Protein AF-A0A3M7MGB9-F1 (afdb_monomer_lite)

InterPro domains:
  IPR001179 FKBP-type peptidyl-prolyl cis-trans isomerase domain [PF00254] (29-87)
  IPR001179 FKBP-type peptidyl-prolyl cis-trans isomerase domain [PS50059] (9-88)
  IPR046357 Peptidyl-prolyl cis-trans isomerase domain superfamily [G3DSA:3.10.50.40] (2-88)

pLDDT: mean 74.21, std 14.49, range [35.06, 92.94]

Organism: NCBI:txid1302712

Sequence (88 aa):
MGRVLSSYYDQYLIVHSGWLFDEDAEDNKGVQFDTSVGRGDKIITIGRGLVLKGWDEGIVACSTDFSPMKLGEKATMILTPDLAYGSR

Foldseek 3Di:
DDDPQDDLWDKDFDWDWDADAQPPDVVSGHHTDDTCVPVDTDTDTANPPPAQQCCNCAQNVVDPVHDHDDVPDDDDDDDDQNSGVHPD

Radius of gyration: 13.87 Å; chains: 1; bounding box: 30×30×39 Å

Secondary structure (DSSP, 8-state):
-------TT-EEEE--EEEEE-TTSGGGEEEEEEE-TTT--EEEE-SSSSS-HHHHHHHTT-STTSPPPPTT--------GGGTT---

Structure (mmCIF, N/CA/C/O backbone):
data_AF-A0A3M7MGB9-F1
#
_entry.id   AF-A0A3M7MGB9-F1
#
loop_
_atom_site.group_PDB
_atom_site.id
_atom_site.type_symbol
_atom_site.label_atom_id
_atom_site.label_alt_id
_atom_site.label_comp_id
_atom_site.label_asym_id
_atom_site.label_entity_id
_atom_site.label_seq_id
_atom_site.pdbx_PDB_ins_code
_atom_site.Cartn_x
_atom_site.Cartn_y
_atom_site.Cartn_z
_atom_site.occupancy
_atom_site.B_iso_or_equiv
_atom_site.auth_seq_id
_atom_site.auth_comp_id
_atom_site.auth_asym_id
_atom_site.auth_atom_id
_atom_site.pdbx_PDB_model_num
ATOM 1 N N . MET A 1 1 ? 0.257 13.741 27.765 1.00 35.06 1 MET A N 1
ATOM 2 C CA . MET A 1 1 ? 0.423 13.459 26.323 1.00 35.06 1 MET A CA 1
ATOM 3 C C . MET A 1 1 ? -0.460 12.264 25.979 1.00 35.06 1 MET A C 1
ATOM 5 O O . MET A 1 1 ? -0.110 11.148 26.339 1.00 35.06 1 MET A O 1
ATOM 9 N N . GLY A 1 2 ? -1.655 12.490 25.426 1.00 39.16 2 GLY A N 1
ATOM 10 C CA . GLY A 1 2 ? -2.596 11.410 25.106 1.00 39.16 2 GLY A CA 1
ATOM 11 C C . GLY A 1 2 ? -2.103 10.612 23.903 1.00 39.16 2 GLY A C 1
ATOM 12 O O . GLY A 1 2 ? -1.844 11.189 22.851 1.00 39.16 2 GLY A O 1
ATOM 13 N N . ARG A 1 3 ? -1.924 9.300 24.065 1.00 43.25 3 ARG A N 1
ATOM 14 C CA . ARG A 1 3 ? -1.628 8.387 22.959 1.00 43.25 3 ARG A CA 1
ATOM 15 C C . ARG A 1 3 ? -2.890 8.320 22.094 1.00 43.25 3 ARG A C 1
ATOM 17 O O . ARG A 1 3 ? -3.905 7.812 22.558 1.00 43.25 3 ARG A O 1
ATOM 24 N N . VAL A 1 4 ? -2.843 8.874 20.883 1.00 46.22 4 VAL A N 1
ATOM 25 C CA . VAL A 1 4 ? -3.904 8.680 19.886 1.00 46.22 4 VAL A CA 1
ATOM 26 C C . VAL A 1 4 ? -3.850 7.209 19.493 1.00 46.22 4 VAL A C 1
ATOM 28 O O . VAL A 1 4 ? -2.937 6.781 18.790 1.00 46.22 4 VAL A O 1
ATOM 31 N N . LEU A 1 5 ? -4.754 6.414 20.057 1.00 51.66 5 LEU A N 1
ATOM 32 C CA . LEU A 1 5 ? -4.982 5.045 19.626 1.00 51.66 5 LEU A CA 1
ATOM 33 C C . LEU A 1 5 ? -5.921 5.140 18.425 1.00 51.66 5 LEU A C 1
ATOM 35 O O . LEU A 1 5 ? -7.080 5.505 18.592 1.00 51.66 5 LEU A O 1
ATOM 39 N N . SER A 1 6 ? -5.381 4.881 17.234 1.00 54.69 6 SER A N 1
ATOM 40 C CA . SER A 1 6 ? -6.155 4.674 16.006 1.00 54.69 6 SER A CA 1
ATOM 41 C C . SER A 1 6 ? -7.313 3.721 16.298 1.00 54.69 6 SER A C 1
ATOM 43 O O . SER A 1 6 ? -7.077 2.593 16.740 1.00 54.69 6 SER A O 1
ATOM 45 N N . SER A 1 7 ? -8.549 4.162 16.073 1.00 58.19 7 SER A N 1
ATOM 46 C CA . SER A 1 7 ? -9.725 3.312 16.219 1.00 58.19 7 SER A CA 1
ATOM 47 C C . SER A 1 7 ? -9.914 2.452 14.964 1.00 58.19 7 SER A C 1
ATOM 49 O O . SER A 1 7 ? -9.545 2.847 13.859 1.00 58.19 7 SER A O 1
ATOM 51 N N . TYR A 1 8 ? -10.512 1.268 15.126 1.00 56.00 8 TYR A N 1
ATOM 52 C CA . TYR A 1 8 ? -10.720 0.256 14.073 1.00 56.00 8 TYR A CA 1
ATOM 53 C C . TYR A 1 8 ? -11.616 0.719 12.899 1.00 56.00 8 TYR A C 1
ATOM 55 O O . TYR A 1 8 ? -11.898 -0.063 11.998 1.00 56.00 8 TYR A O 1
ATOM 63 N N . TYR A 1 9 ? -12.102 1.966 12.923 1.00 60.81 9 TYR A N 1
ATOM 64 C CA . TYR A 1 9 ? -13.013 2.541 11.929 1.00 60.81 9 TYR A CA 1
ATOM 65 C C . TYR A 1 9 ? -12.638 3.967 11.509 1.00 60.81 9 TYR A C 1
ATOM 67 O O . TYR A 1 9 ? -13.457 4.661 10.900 1.00 60.81 9 TYR A O 1
ATOM 75 N N . ASP A 1 10 ? -11.426 4.417 11.830 1.0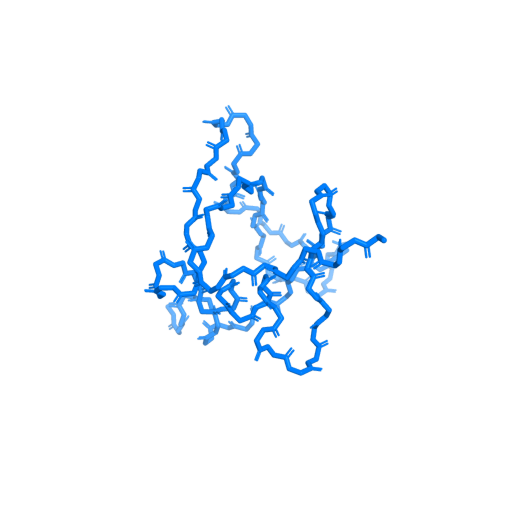0 67.06 10 ASP A N 1
ATOM 76 C CA . ASP A 1 10 ? -10.978 5.746 11.434 1.00 67.06 10 ASP A CA 1
ATOM 77 C C . ASP A 1 10 ? -10.804 5.832 9.907 1.00 67.06 10 ASP A C 1
ATOM 79 O O . ASP A 1 10 ? -10.440 4.873 9.215 1.00 67.06 10 ASP A O 1
ATOM 83 N N . GLN A 1 11 ? -11.110 7.012 9.369 1.00 71.06 11 GLN A N 1
ATOM 84 C CA . GLN A 1 11 ? -10.859 7.332 7.971 1.00 71.06 11 GLN A CA 1
ATOM 85 C C . GLN A 1 11 ? -9.442 7.873 7.835 1.00 71.06 11 GLN A C 1
ATOM 87 O O . GLN A 1 11 ? -9.080 8.864 8.470 1.00 71.06 11 GLN A O 1
ATOM 92 N N . TYR A 1 12 ? -8.661 7.238 6.971 1.00 74.25 12 TYR A N 1
ATOM 93 C CA . TYR A 1 12 ? -7.288 7.618 6.697 1.00 74.25 12 TYR A CA 1
ATOM 94 C C . TYR A 1 12 ? -7.172 8.211 5.308 1.00 74.25 12 TYR A C 1
ATOM 96 O O . TYR A 1 12 ? -7.720 7.699 4.332 1.00 74.25 12 TYR A O 1
ATOM 104 N N . LEU A 1 13 ? -6.414 9.293 5.231 1.00 78.25 13 LEU A N 1
ATOM 105 C CA . LEU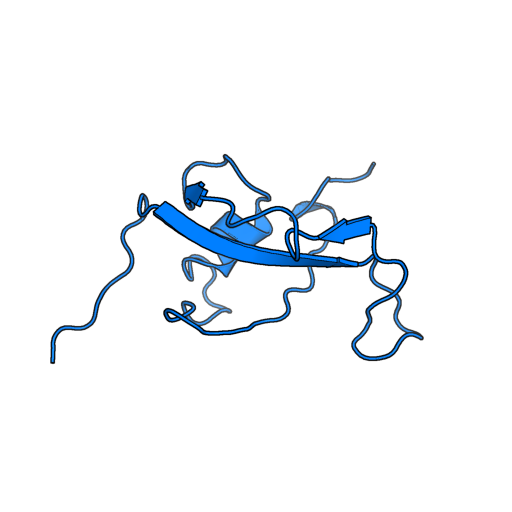 A 1 13 ? -5.979 9.875 3.981 1.00 78.25 13 LEU A CA 1
ATOM 106 C C . LEU A 1 13 ? -4.598 9.306 3.674 1.00 78.25 13 LEU A C 1
ATOM 108 O O . LEU A 1 13 ? -3.640 9.591 4.394 1.00 78.25 13 LEU A O 1
ATOM 112 N N . ILE A 1 14 ? -4.514 8.451 2.654 1.00 78.69 14 ILE A N 1
ATOM 113 C CA . ILE A 1 14 ? -3.273 7.750 2.315 1.00 78.69 14 ILE A CA 1
ATOM 114 C C . ILE A 1 14 ? -2.877 8.055 0.877 1.00 78.69 14 ILE A C 1
ATOM 116 O O . ILE A 1 14 ? -3.655 7.884 -0.064 1.00 78.69 14 ILE A O 1
ATOM 120 N N . VAL A 1 15 ? -1.620 8.466 0.724 1.00 84.00 15 VAL A N 1
ATOM 121 C CA . VAL A 1 15 ? -0.939 8.518 -0.567 1.00 84.00 15 VAL A CA 1
ATOM 122 C C . VAL A 1 15 ? -0.118 7.246 -0.715 1.00 84.00 15 VAL A C 1
ATOM 124 O O . VAL A 1 15 ? 0.640 6.884 0.183 1.00 84.00 15 VAL A O 1
ATOM 127 N N . HIS A 1 16 ? -0.257 6.564 -1.846 1.00 86.12 16 HIS A N 1
ATOM 128 C CA . HIS A 1 16 ? 0.374 5.277 -2.091 1.00 86.12 16 HIS A CA 1
ATOM 129 C C . HIS A 1 16 ? 0.847 5.145 -3.523 1.00 86.12 16 HIS A C 1
ATOM 131 O O . HIS A 1 16 ? 0.441 5.868 -4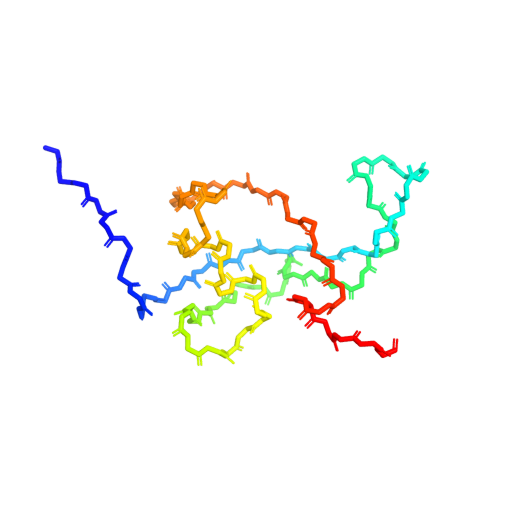.433 1.00 86.12 16 HIS A O 1
ATOM 137 N N . SER A 1 17 ? 1.741 4.191 -3.717 1.00 88.62 17 SER A N 1
ATOM 138 C CA . SER A 1 17 ? 2.180 3.717 -5.019 1.00 88.62 17 SER A CA 1
ATOM 139 C C . SER A 1 17 ? 2.428 2.218 -4.895 1.00 88.62 17 SER A C 1
ATOM 141 O O . SER A 1 17 ? 2.838 1.747 -3.835 1.00 88.62 17 SER A O 1
ATOM 143 N N . GLY A 1 18 ? 2.063 1.472 -5.931 1.00 89.19 18 GLY A N 1
ATOM 144 C CA . GLY A 1 18 ? 2.122 0.018 -5.978 1.00 89.19 18 GLY A CA 1
ATOM 145 C C . GLY A 1 18 ? 3.011 -0.440 -7.124 1.00 89.19 18 GLY A C 1
ATOM 146 O O . GLY A 1 18 ? 2.848 0.016 -8.259 1.00 89.19 18 GLY A O 1
ATOM 147 N N . TRP A 1 19 ? 3.924 -1.354 -6.811 1.00 91.25 19 TRP A N 1
ATOM 148 C CA . TRP A 1 19 ? 4.865 -1.963 -7.745 1.00 91.25 19 TRP A CA 1
ATOM 149 C C . TRP A 1 19 ? 4.760 -3.480 -7.667 1.00 91.25 19 TRP A C 1
ATOM 151 O O . TRP A 1 19 ? 4.470 -4.028 -6.602 1.00 91.25 19 TRP A O 1
ATOM 161 N N . LEU A 1 20 ? 4.975 -4.151 -8.795 1.00 90.44 20 LEU A N 1
ATOM 162 C CA . LEU A 1 20 ? 5.210 -5.588 -8.801 1.00 90.44 20 LEU A CA 1
ATOM 163 C C . LEU A 1 20 ? 6.541 -5.860 -8.103 1.00 90.44 20 LEU A C 1
ATOM 165 O O . LEU A 1 20 ? 7.514 -5.144 -8.332 1.00 90.44 20 LEU A O 1
ATOM 169 N N . PHE A 1 21 ? 6.554 -6.864 -7.235 1.00 89.38 21 PHE A N 1
ATOM 170 C CA . PHE A 1 21 ? 7.764 -7.269 -6.535 1.00 89.38 21 PHE A CA 1
ATOM 171 C C . PHE A 1 21 ? 8.755 -7.883 -7.528 1.00 89.38 21 PHE A C 1
ATOM 173 O O . PHE A 1 21 ? 8.371 -8.735 -8.329 1.00 89.38 21 PHE A O 1
ATOM 180 N N . ASP A 1 22 ? 10.004 -7.435 -7.465 1.00 90.88 22 ASP A N 1
ATOM 181 C CA . ASP A 1 22 ? 11.110 -7.911 -8.296 1.00 90.88 22 ASP A CA 1
ATOM 182 C C . ASP A 1 22 ? 12.376 -7.939 -7.432 1.00 90.88 22 ASP A C 1
ATOM 184 O O . ASP A 1 22 ? 12.776 -6.896 -6.923 1.00 90.88 22 ASP A O 1
ATOM 188 N N . GLU A 1 23 ? 12.965 -9.119 -7.223 1.00 91.00 23 GLU A N 1
ATOM 189 C CA . GLU A 1 23 ? 14.139 -9.306 -6.351 1.00 91.00 23 GLU A CA 1
ATOM 190 C C . GLU A 1 23 ? 15.407 -8.644 -6.908 1.00 91.00 23 GLU A C 1
ATOM 192 O O . GLU A 1 23 ? 16.315 -8.319 -6.143 1.00 91.00 23 GLU A O 1
ATOM 197 N N . ASP A 1 24 ? 15.462 -8.419 -8.223 1.00 92.94 24 ASP A N 1
ATOM 198 C CA . ASP A 1 24 ? 16.621 -7.833 -8.898 1.00 92.94 24 ASP A CA 1
ATOM 199 C C . ASP A 1 24 ? 16.533 -6.297 -8.983 1.00 92.94 24 ASP A C 1
ATOM 201 O O . ASP A 1 24 ? 17.494 -5.627 -9.378 1.00 92.94 24 ASP A O 1
ATOM 205 N N . ALA A 1 25 ? 15.388 -5.715 -8.613 1.00 90.00 25 ALA A N 1
ATOM 206 C CA . ALA A 1 25 ? 15.154 -4.278 -8.646 1.00 90.00 25 ALA A CA 1
ATOM 207 C C . ALA A 1 25 ? 15.543 -3.582 -7.330 1.00 90.00 25 ALA A C 1
ATOM 209 O O . ALA A 1 25 ? 15.417 -4.128 -6.233 1.00 90.00 25 ALA A O 1
ATOM 210 N N . GLU A 1 26 ? 15.953 -2.314 -7.421 1.00 88.75 26 GLU A N 1
ATOM 211 C CA . GLU A 1 26 ? 16.195 -1.480 -6.239 1.00 88.75 26 GLU A CA 1
ATOM 212 C C . GLU A 1 26 ? 14.915 -1.366 -5.385 1.00 88.75 26 GLU A C 1
ATOM 214 O O . GLU A 1 26 ? 13.806 -1.217 -5.905 1.00 88.75 26 GLU A O 1
ATOM 219 N N . ASP A 1 27 ? 15.060 -1.475 -4.060 1.00 85.25 27 ASP A N 1
ATOM 220 C CA . ASP A 1 27 ? 13.956 -1.555 -3.087 1.00 85.25 27 ASP A CA 1
ATOM 221 C C . ASP A 1 27 ? 12.937 -2.693 -3.328 1.00 85.25 27 ASP A C 1
ATOM 223 O O . ASP A 1 27 ? 11.829 -2.657 -2.780 1.00 85.25 27 ASP A O 1
ATOM 227 N N . ASN A 1 28 ? 13.282 -3.694 -4.140 1.00 90.75 28 ASN A N 1
ATOM 228 C CA . ASN A 1 28 ? 12.382 -4.734 -4.637 1.00 90.75 28 ASN A CA 1
ATOM 229 C C . ASN A 1 28 ? 11.169 -4.206 -5.432 1.00 90.75 28 ASN A C 1
ATOM 231 O O . ASN A 1 28 ? 10.088 -4.810 -5.429 1.00 90.75 28 ASN A O 1
ATOM 235 N N . LYS A 1 29 ? 11.307 -3.036 -6.068 1.00 90.31 29 LYS A N 1
ATOM 236 C CA . LYS A 1 29 ? 10.233 -2.373 -6.822 1.00 90.31 29 LYS A CA 1
ATOM 237 C C . LYS A 1 29 ? 10.446 -2.555 -8.321 1.00 90.31 29 LYS A C 1
ATOM 239 O O . LYS A 1 29 ? 11.173 -1.789 -8.947 1.00 90.31 29 LYS A O 1
ATOM 244 N N . GLY A 1 30 ? 9.753 -3.528 -8.902 1.00 91.69 30 GLY A N 1
ATOM 245 C CA . GLY A 1 30 ? 9.676 -3.718 -10.346 1.00 91.69 30 GLY A CA 1
ATOM 246 C C . GLY A 1 30 ? 8.703 -2.738 -11.011 1.00 91.69 30 GLY A C 1
ATOM 247 O O . GLY A 1 30 ? 8.685 -1.534 -10.748 1.00 91.69 30 GLY A O 1
ATOM 248 N N . VAL A 1 31 ? 7.848 -3.251 -11.897 1.00 92.69 31 VAL A N 1
ATOM 249 C CA . VAL A 1 31 ? 6.916 -2.421 -12.676 1.00 92.69 31 VAL A CA 1
ATOM 250 C C . VAL A 1 31 ? 5.858 -1.779 -11.777 1.00 92.69 31 VAL A C 1
ATOM 252 O O . VAL A 1 31 ? 5.102 -2.465 -11.088 1.00 92.69 31 VAL A O 1
ATOM 255 N N . GLN A 1 32 ? 5.757 -0.451 -11.828 1.00 90.38 32 GLN A N 1
ATOM 256 C CA . GLN A 1 32 ? 4.685 0.283 -11.161 1.00 90.38 32 GLN A CA 1
ATOM 257 C C . GLN A 1 32 ? 3.341 0.019 -11.851 1.00 90.38 32 GLN A C 1
ATOM 259 O O . GLN A 1 32 ? 3.215 0.224 -13.057 1.00 90.38 32 GLN A O 1
ATOM 264 N N . PHE A 1 33 ? 2.325 -0.381 -11.086 1.00 89.25 33 PHE A N 1
ATOM 265 C CA . PHE A 1 33 ? 0.985 -0.665 -11.615 1.00 89.25 33 PHE A CA 1
ATOM 266 C C . PHE A 1 33 ? -0.102 0.269 -11.066 1.00 89.25 33 PHE A C 1
ATOM 268 O O . PHE A 1 33 ? -1.145 0.423 -11.700 1.00 89.25 33 PHE A O 1
ATOM 275 N N . ASP A 1 34 ? 0.116 0.911 -9.912 1.00 85.75 34 ASP A N 1
ATOM 276 C CA . ASP A 1 34 ? -0.836 1.873 -9.346 1.00 85.75 34 ASP A CA 1
ATOM 277 C C . ASP A 1 34 ? -0.137 3.017 -8.600 1.00 85.75 34 ASP A C 1
ATOM 279 O O . ASP A 1 34 ? 0.975 2.879 -8.093 1.00 85.75 34 ASP A O 1
ATOM 283 N N . THR A 1 35 ? -0.787 4.177 -8.540 1.00 87.88 35 THR A N 1
ATOM 284 C CA . THR A 1 35 ? -0.382 5.305 -7.694 1.00 87.88 35 THR A CA 1
ATOM 285 C C . THR A 1 35 ? -1.542 6.261 -7.474 1.00 87.88 35 THR A C 1
ATOM 287 O O . THR A 1 35 ? -2.357 6.494 -8.373 1.00 87.88 35 THR A O 1
ATOM 290 N N . SER A 1 36 ? -1.615 6.829 -6.273 1.00 84.12 36 SER A N 1
ATOM 291 C CA . SER A 1 36 ? -2.502 7.952 -5.966 1.00 84.12 36 SER A CA 1
ATOM 292 C C . SER A 1 36 ? -1.806 9.313 -6.065 1.00 84.12 36 SER A C 1
ATOM 294 O O . SER A 1 36 ? -2.478 10.343 -5.999 1.00 84.12 36 SER A O 1
ATOM 296 N N . VAL A 1 37 ? -0.489 9.357 -6.314 1.00 83.25 37 VAL A N 1
ATOM 297 C CA . VAL A 1 37 ? 0.243 10.614 -6.527 1.00 83.25 37 VAL A CA 1
ATOM 298 C C . VAL A 1 37 ? -0.328 11.334 -7.752 1.00 83.25 37 VAL A C 1
ATOM 300 O O . VAL A 1 37 ? -0.396 10.778 -8.846 1.00 83.25 37 VAL A O 1
ATOM 303 N N . GLY A 1 38 ? -0.780 12.575 -7.562 1.00 77.69 38 GLY A N 1
ATOM 304 C CA . GLY A 1 38 ? -1.382 13.396 -8.618 1.00 77.69 38 GLY A CA 1
ATOM 305 C C . GLY A 1 38 ? -2.859 13.108 -8.921 1.00 77.69 38 GLY A C 1
ATOM 306 O O . GLY A 1 38 ? -3.467 13.869 -9.668 1.00 77.69 38 GLY A O 1
ATOM 307 N N . ARG A 1 39 ? -3.468 12.068 -8.327 1.00 73.38 39 ARG A N 1
ATOM 308 C CA . ARG A 1 39 ? -4.914 11.776 -8.454 1.00 73.38 39 ARG A CA 1
ATOM 309 C C . ARG A 1 39 ? -5.771 12.439 -7.369 1.00 73.38 39 ARG A C 1
ATOM 311 O O . ARG A 1 39 ? -6.996 12.388 -7.447 1.00 73.38 39 ARG A O 1
ATOM 318 N N . GLY A 1 40 ? -5.130 13.080 -6.396 1.00 65.12 40 GLY A N 1
ATOM 319 C CA . GLY A 1 40 ? -5.777 13.623 -5.210 1.00 65.12 40 GLY A CA 1
ATOM 320 C C . GLY A 1 40 ? -5.838 12.605 -4.078 1.00 65.12 40 GLY A C 1
ATOM 321 O O . GLY A 1 40 ? -5.601 11.408 -4.253 1.00 65.12 40 GLY A O 1
ATOM 322 N N . ASP A 1 41 ? -6.133 13.120 -2.896 1.00 65.44 41 ASP A N 1
ATOM 323 C CA . ASP A 1 41 ? -6.096 12.358 -1.664 1.00 65.44 41 ASP A CA 1
ATOM 324 C C . ASP A 1 41 ? -7.243 11.345 -1.599 1.00 65.44 41 ASP A C 1
ATOM 326 O O . ASP A 1 41 ? -8.424 11.705 -1.609 1.00 65.44 41 ASP A O 1
ATOM 330 N N . LYS A 1 42 ? -6.907 10.054 -1.526 1.00 67.69 42 LYS A N 1
ATOM 331 C CA . LYS A 1 42 ? -7.910 8.996 -1.406 1.00 67.69 42 LYS A CA 1
ATOM 332 C C . LYS A 1 42 ? -8.199 8.747 0.070 1.00 67.69 42 LYS A C 1
ATOM 334 O O . LYS A 1 42 ? -7.331 8.294 0.815 1.00 67.69 42 LYS A O 1
ATOM 339 N N . ILE A 1 43 ? -9.435 9.032 0.476 1.00 71.31 43 ILE A N 1
ATOM 340 C CA . ILE A 1 43 ? -9.940 8.651 1.795 1.00 71.31 43 ILE A CA 1
ATOM 341 C C . ILE A 1 43 ? -10.258 7.160 1.747 1.00 71.31 43 ILE A C 1
ATOM 343 O O . ILE A 1 43 ? -11.090 6.716 0.953 1.00 71.31 43 ILE A O 1
ATOM 347 N N . ILE A 1 44 ? -9.590 6.390 2.594 1.00 75.38 44 ILE A N 1
ATOM 348 C CA . ILE A 1 44 ? -9.845 4.966 2.772 1.00 75.38 44 ILE A CA 1
ATOM 349 C C . ILE A 1 44 ? -10.263 4.699 4.211 1.00 75.38 44 ILE A C 1
ATOM 351 O O . ILE A 1 44 ? -9.844 5.379 5.145 1.00 75.38 44 ILE A O 1
ATOM 355 N N . THR A 1 45 ? -11.129 3.711 4.393 1.00 72.88 45 THR A N 1
ATOM 356 C CA . THR A 1 45 ? -11.515 3.233 5.722 1.00 72.88 45 THR A CA 1
ATOM 357 C C . THR A 1 45 ? -10.817 1.906 5.958 1.00 72.88 45 THR A C 1
ATOM 359 O O . THR A 1 45 ? -11.029 0.971 5.187 1.00 72.88 45 THR A O 1
ATOM 362 N N . ILE A 1 46 ? -9.983 1.849 6.994 1.00 75.88 46 ILE A N 1
ATOM 363 C CA . ILE A 1 46 ? -9.247 0.642 7.380 1.00 75.88 46 ILE A CA 1
ATOM 364 C C . ILE A 1 46 ? -10.075 -0.158 8.394 1.00 75.88 46 ILE A C 1
ATOM 366 O O . ILE A 1 46 ? -10.891 0.415 9.114 1.00 75.88 46 ILE A O 1
ATOM 370 N N . GLY A 1 47 ? -9.898 -1.479 8.421 1.00 70.06 47 GLY A N 1
ATOM 371 C CA . GLY A 1 47 ? -10.517 -2.383 9.397 1.00 70.06 47 GLY A CA 1
ATOM 372 C C . GLY A 1 47 ? -11.934 -2.832 9.031 1.00 70.06 47 GLY A C 1
ATOM 373 O O . GLY A 1 47 ? -12.660 -3.353 9.877 1.00 70.06 47 GLY A O 1
ATOM 374 N N . ARG A 1 48 ? -12.357 -2.623 7.775 1.00 72.75 48 ARG A N 1
ATOM 375 C CA . ARG A 1 48 ? -13.705 -2.979 7.281 1.00 72.75 48 ARG A CA 1
ATOM 376 C C . ARG A 1 48 ? -13.706 -3.994 6.136 1.00 72.75 48 ARG A C 1
ATOM 378 O O . ARG A 1 48 ? -14.774 -4.268 5.594 1.00 72.75 48 ARG A O 1
ATOM 385 N N . GLY A 1 49 ? -12.550 -4.517 5.734 1.00 73.44 49 GLY A N 1
ATOM 386 C CA . GLY A 1 49 ? -12.405 -5.386 4.564 1.00 73.44 49 GLY A CA 1
ATOM 387 C C . GLY A 1 49 ? -12.652 -4.661 3.239 1.00 73.44 49 GLY A C 1
ATOM 388 O O . GLY A 1 49 ? -12.993 -5.294 2.244 1.00 73.44 49 GLY A O 1
ATOM 389 N N . LEU A 1 50 ? -12.549 -3.326 3.231 1.00 75.31 50 LEU A N 1
ATOM 390 C CA . LEU A 1 50 ? -12.806 -2.483 2.055 1.00 75.31 50 LEU A CA 1
ATOM 391 C C . LEU A 1 50 ? -11.540 -2.209 1.230 1.00 75.31 50 LEU A C 1
ATOM 393 O O . LEU A 1 50 ? -11.619 -1.623 0.150 1.00 75.31 50 LEU A O 1
ATOM 397 N N . VAL A 1 51 ? -10.380 -2.619 1.742 1.00 79.81 51 VAL A N 1
ATOM 398 C CA . VAL A 1 51 ? -9.065 -2.500 1.103 1.00 79.81 51 VAL A CA 1
ATOM 399 C C . VAL A 1 51 ? -8.375 -3.868 1.069 1.00 79.81 51 VAL A C 1
ATOM 401 O O . VAL A 1 51 ? -8.932 -4.861 1.534 1.00 79.81 51 VAL A O 1
ATOM 404 N N . LEU A 1 52 ? -7.175 -3.939 0.480 1.00 81.56 52 LEU A N 1
ATOM 405 C CA . LEU A 1 52 ? -6.374 -5.166 0.469 1.00 81.56 52 LEU A CA 1
ATOM 406 C C . LEU A 1 52 ? -6.201 -5.699 1.895 1.00 81.56 52 LEU A C 1
ATOM 408 O O . LEU A 1 52 ? -5.981 -4.925 2.824 1.00 81.56 52 LEU A O 1
ATOM 412 N N . LYS A 1 53 ? -6.253 -7.019 2.070 1.00 80.88 53 LYS A N 1
ATOM 413 C CA . LYS A 1 53 ? -6.157 -7.643 3.395 1.00 80.88 53 LYS A CA 1
ATOM 414 C C . LYS A 1 53 ? -4.879 -7.227 4.133 1.00 80.88 53 LYS A C 1
ATOM 416 O O . LYS A 1 53 ? -4.932 -6.859 5.300 1.00 80.88 53 LYS A O 1
ATOM 421 N N . GLY A 1 54 ? -3.754 -7.161 3.421 1.00 78.94 54 GLY A N 1
ATOM 422 C CA . GLY A 1 54 ? -2.492 -6.674 3.976 1.00 78.94 54 GLY A CA 1
ATOM 423 C C . GLY A 1 54 ? -2.507 -5.198 4.392 1.00 78.94 54 GLY A C 1
ATOM 424 O O . GLY A 1 54 ? -1.752 -4.809 5.273 1.00 78.94 54 GLY A O 1
ATOM 425 N N . TRP A 1 55 ? -3.375 -4.370 3.804 1.00 79.62 55 TRP A N 1
ATOM 426 C CA . TRP A 1 55 ? -3.574 -2.985 4.249 1.00 79.62 55 TRP A CA 1
ATOM 427 C C . TRP A 1 55 ? -4.374 -2.921 5.542 1.00 79.62 55 TRP A C 1
ATOM 429 O O . TRP A 1 55 ? -3.987 -2.195 6.456 1.00 79.62 55 TRP A O 1
ATOM 439 N N . ASP A 1 56 ? -5.453 -3.699 5.625 1.00 76.19 56 ASP A N 1
ATOM 440 C CA . ASP A 1 56 ? -6.259 -3.797 6.841 1.00 76.19 56 ASP A CA 1
ATOM 441 C C . ASP A 1 56 ? -5.439 -4.308 8.031 1.00 76.19 56 ASP A C 1
ATOM 443 O O . ASP A 1 56 ? -5.557 -3.782 9.137 1.00 76.19 56 ASP A O 1
ATOM 447 N N . GLU A 1 57 ? -4.551 -5.274 7.797 1.00 76.31 57 GLU A N 1
ATOM 448 C CA . GLU A 1 57 ? -3.697 -5.841 8.842 1.00 76.31 57 GLU A CA 1
ATOM 449 C C . GLU A 1 57 ? -2.464 -4.970 9.158 1.00 76.31 57 GLU A C 1
ATOM 451 O O . GLU A 1 57 ? -2.103 -4.823 10.331 1.00 76.31 57 GLU A O 1
ATOM 456 N N . GLY A 1 58 ? -1.833 -4.370 8.140 1.00 70.00 58 GLY A N 1
ATOM 457 C CA . GLY A 1 58 ? -0.564 -3.644 8.262 1.00 70.00 58 GLY A CA 1
ATOM 458 C C . GLY A 1 58 ? -0.681 -2.197 8.752 1.00 70.00 58 GLY A C 1
ATOM 459 O O . GLY A 1 58 ? 0.163 -1.747 9.522 1.00 70.00 58 GLY A O 1
ATOM 460 N N . ILE A 1 59 ? -1.730 -1.460 8.365 1.00 68.56 59 ILE A N 1
ATOM 461 C CA . ILE A 1 59 ? -1.849 -0.025 8.699 1.00 68.56 59 ILE A CA 1
ATOM 462 C C . ILE A 1 59 ? -2.283 0.188 10.154 1.00 68.56 59 ILE A C 1
ATOM 464 O O . ILE A 1 59 ? -1.787 1.094 10.825 1.00 68.56 59 ILE A O 1
ATOM 468 N N . VAL A 1 60 ? -3.185 -0.655 10.662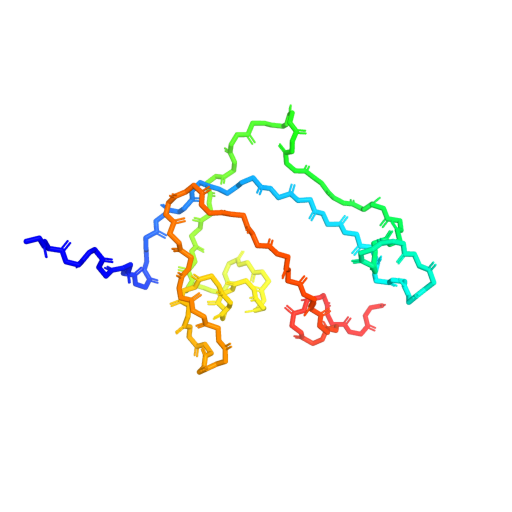 1.00 63.72 60 VAL A N 1
ATOM 469 C CA . VAL A 1 60 ? -3.748 -0.524 12.020 1.00 63.72 60 VAL A CA 1
ATOM 470 C C . VAL A 1 60 ? -2.930 -1.284 13.077 1.00 63.72 60 VAL A C 1
ATOM 472 O O . VAL A 1 60 ? -3.255 -1.225 14.259 1.00 63.72 60 VAL A O 1
ATOM 475 N N . ALA A 1 61 ? -1.818 -1.929 12.702 1.00 54.00 61 ALA A N 1
ATOM 476 C CA . ALA A 1 61 ? -1.074 -2.835 13.585 1.00 54.00 61 ALA A CA 1
ATOM 477 C C . ALA A 1 61 ? -1.970 -3.927 14.189 1.00 54.00 61 ALA A C 1
ATOM 479 O O . ALA A 1 61 ? -1.964 -4.183 15.394 1.00 54.00 61 ALA A O 1
ATOM 480 N N . CYS A 1 62 ? -2.769 -4.573 13.335 1.00 42.84 62 CYS A N 1
ATOM 481 C CA . CYS A 1 62 ? -3.469 -5.799 13.713 1.00 42.84 62 CYS A CA 1
ATOM 482 C C . CYS A 1 62 ? -2.618 -7.056 13.530 1.00 42.84 62 CYS A C 1
ATOM 484 O O . CYS A 1 62 ? -3.011 -8.119 14.003 1.00 42.84 62 CYS A O 1
ATOM 486 N N . SER A 1 63 ? -1.444 -6.935 12.910 1.00 41.19 63 SER A N 1
ATOM 487 C CA . SER A 1 63 ? -0.395 -7.947 12.967 1.00 41.19 63 SER A CA 1
ATOM 488 C C . SER A 1 63 ? 0.601 -7.599 14.076 1.00 41.19 63 SER A C 1
ATOM 490 O O . SER A 1 63 ? 1.056 -6.461 14.192 1.00 41.19 63 SER A O 1
ATOM 492 N N . THR A 1 64 ? 0.955 -8.600 14.884 1.00 41.69 64 THR A N 1
ATOM 493 C CA . THR A 1 64 ? 1.975 -8.527 15.944 1.00 41.69 64 THR A CA 1
ATOM 494 C C . THR A 1 64 ? 3.368 -8.147 15.440 1.00 41.69 64 THR A C 1
ATOM 496 O O . THR A 1 64 ? 4.226 -7.808 16.253 1.00 41.69 64 THR A O 1
ATOM 499 N N . ASP A 1 65 ? 3.578 -8.171 14.124 1.00 48.75 65 ASP A N 1
ATOM 500 C CA . ASP A 1 65 ? 4.876 -7.966 13.490 1.00 48.75 65 ASP A CA 1
ATOM 501 C C . ASP A 1 65 ? 5.068 -6.529 12.969 1.00 48.75 65 ASP A C 1
ATOM 503 O O . ASP A 1 65 ? 6.182 -6.156 12.599 1.00 48.75 65 ASP A O 1
ATOM 507 N N . PHE A 1 66 ? 4.018 -5.691 12.978 1.00 55.59 66 PHE A N 1
ATOM 508 C CA . PHE A 1 66 ? 4.071 -4.316 12.466 1.00 55.59 66 PHE A CA 1
ATOM 509 C C . PHE A 1 66 ? 3.677 -3.276 13.524 1.00 55.59 66 PHE A C 1
ATOM 511 O O . PHE A 1 66 ? 2.677 -3.400 14.227 1.00 55.59 66 PHE A O 1
ATOM 518 N N . SER A 1 67 ? 4.472 -2.207 13.634 1.00 56.06 67 SER A N 1
ATOM 519 C CA . SER A 1 67 ? 4.150 -1.043 14.468 1.00 56.06 67 SER A CA 1
ATOM 520 C C . SER A 1 67 ? 3.074 -0.188 13.786 1.00 56.06 67 SER A C 1
ATOM 522 O O . SER A 1 67 ? 3.146 -0.009 12.570 1.00 56.06 67 SER A O 1
ATOM 524 N N . PRO A 1 68 ? 2.109 0.395 14.527 1.00 63.25 68 PRO A N 1
ATOM 525 C CA . PRO A 1 68 ? 1.074 1.231 13.925 1.00 63.25 68 PRO A CA 1
ATOM 526 C C . PRO A 1 68 ? 1.701 2.461 13.278 1.00 63.25 68 PRO A C 1
ATOM 528 O O . PRO A 1 68 ? 2.541 3.126 13.898 1.00 63.25 68 PRO A O 1
ATOM 531 N N . MET A 1 69 ? 1.265 2.772 12.057 1.00 68.06 69 MET A N 1
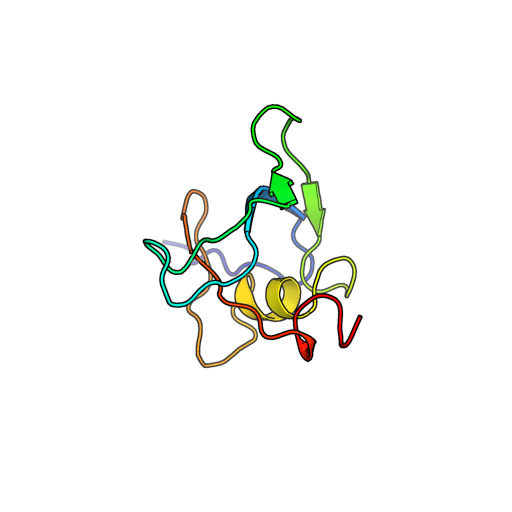ATOM 532 C CA . MET A 1 69 ? 1.729 3.956 11.344 1.00 68.06 69 MET A CA 1
ATOM 533 C C . MET A 1 69 ? 1.218 5.225 12.028 1.00 68.06 69 MET A C 1
ATOM 535 O O . MET A 1 69 ? 0.056 5.323 12.433 1.00 68.06 69 MET A O 1
ATOM 539 N N . LYS A 1 70 ? 2.084 6.231 12.141 1.00 69.25 70 LYS A N 1
ATOM 540 C CA . LYS A 1 70 ? 1.712 7.570 12.613 1.00 69.25 70 LYS A CA 1
ATOM 541 C C . LYS A 1 70 ? 1.309 8.469 11.449 1.00 69.25 70 LYS A C 1
ATOM 543 O O . LYS A 1 70 ? 1.694 8.260 10.301 1.00 69.25 70 LYS A O 1
ATOM 548 N N . LEU A 1 71 ? 0.570 9.535 11.758 1.00 73.06 71 LEU A N 1
ATOM 549 C CA . LEU A 1 71 ? 0.235 10.562 10.773 1.00 73.06 71 LEU A CA 1
ATOM 550 C C . LEU A 1 71 ? 1.515 11.140 10.143 1.00 73.06 71 LEU A C 1
ATOM 552 O O . LEU A 1 71 ? 2.389 11.637 10.853 1.00 73.06 71 LEU A O 1
ATOM 556 N N . GLY A 1 72 ? 1.600 11.081 8.812 1.00 73.56 72 GLY A N 1
ATOM 557 C CA . GLY A 1 72 ? 2.749 11.560 8.035 1.00 73.56 72 GLY A CA 1
ATOM 558 C C . GLY A 1 72 ? 3.893 10.553 7.879 1.00 73.56 72 GLY A C 1
ATOM 559 O O . GLY A 1 72 ? 4.884 10.865 7.217 1.00 73.56 72 GLY A O 1
ATOM 560 N N . GLU A 1 73 ? 3.773 9.357 8.455 1.00 78.44 73 GLU A N 1
ATOM 561 C CA . GLU A 1 73 ? 4.751 8.285 8.286 1.00 78.44 73 GLU A CA 1
ATOM 562 C C . GLU A 1 73 ? 4.688 7.685 6.876 1.00 78.44 73 GLU A C 1
ATOM 564 O O . GLU A 1 73 ? 3.622 7.576 6.267 1.00 78.44 73 GLU A O 1
ATOM 569 N N . LYS A 1 74 ? 5.851 7.288 6.354 1.00 81.44 74 LYS A N 1
ATOM 570 C CA . LYS A 1 74 ? 5.982 6.560 5.091 1.00 81.44 74 LYS A CA 1
ATOM 571 C C . LYS A 1 74 ? 6.554 5.184 5.390 1.00 81.44 74 LYS A C 1
ATOM 573 O O . LYS A 1 74 ? 7.595 5.092 6.033 1.00 81.44 74 LYS A O 1
ATOM 578 N N . ALA A 1 75 ? 5.899 4.148 4.885 1.00 82.81 75 ALA A N 1
ATOM 579 C CA . ALA A 1 75 ? 6.335 2.767 5.026 1.00 82.81 75 ALA A CA 1
ATOM 580 C C . ALA A 1 75 ? 6.225 2.038 3.682 1.00 82.81 75 ALA A C 1
ATOM 582 O O . ALA A 1 75 ? 5.376 2.370 2.852 1.00 82.81 75 ALA A O 1
ATOM 583 N N . THR A 1 76 ? 7.082 1.038 3.488 1.00 83.31 76 THR A N 1
ATOM 584 C CA . THR A 1 76 ? 6.998 0.094 2.370 1.00 83.31 76 THR A CA 1
ATOM 585 C C . THR A 1 76 ? 6.440 -1.214 2.907 1.00 83.31 76 THR A C 1
ATOM 587 O O . THR A 1 76 ? 6.963 -1.744 3.884 1.00 83.31 76 THR A O 1
ATOM 590 N N . MET A 1 77 ? 5.397 -1.741 2.267 1.00 82.06 77 MET A N 1
ATOM 591 C CA . MET A 1 77 ? 4.828 -3.044 2.607 1.00 82.06 77 MET A CA 1
ATOM 592 C C . MET A 1 77 ? 5.044 -4.009 1.446 1.00 82.06 77 MET A C 1
ATOM 594 O O . MET A 1 77 ? 4.643 -3.715 0.319 1.00 82.06 77 MET A O 1
ATOM 598 N N . ILE A 1 78 ? 5.647 -5.161 1.728 1.00 84.06 78 ILE A N 1
ATOM 599 C CA . ILE A 1 78 ? 5.751 -6.270 0.779 1.00 84.06 78 ILE A CA 1
ATOM 600 C C . ILE A 1 78 ? 4.584 -7.206 1.078 1.00 84.06 78 ILE A C 1
ATOM 602 O O . ILE A 1 78 ? 4.511 -7.784 2.160 1.00 84.06 78 ILE A O 1
ATOM 606 N N . LEU A 1 79 ? 3.643 -7.304 0.140 1.00 83.12 79 LEU A N 1
ATOM 607 C CA . LEU A 1 79 ? 2.449 -8.127 0.290 1.00 83.12 79 LEU A CA 1
ATOM 608 C C . LEU A 1 79 ? 2.571 -9.371 -0.576 1.00 83.12 79 LEU A C 1
ATOM 610 O O . LEU A 1 79 ? 2.719 -9.276 -1.794 1.00 83.12 79 LEU A O 1
ATOM 614 N N . THR A 1 80 ? 2.458 -10.535 0.055 1.00 85.56 80 THR A N 1
ATOM 615 C CA . THR A 1 80 ? 2.271 -11.796 -0.657 1.00 85.56 80 THR A CA 1
ATOM 616 C C . THR A 1 80 ? 0.916 -11.798 -1.381 1.00 85.56 80 THR A C 1
ATOM 618 O O . THR A 1 80 ? 0.008 -11.043 -1.007 1.00 85.56 80 THR A O 1
ATOM 621 N N . PRO A 1 81 ? 0.735 -12.629 -2.426 1.00 84.75 81 PRO A N 1
ATOM 622 C CA . PRO A 1 8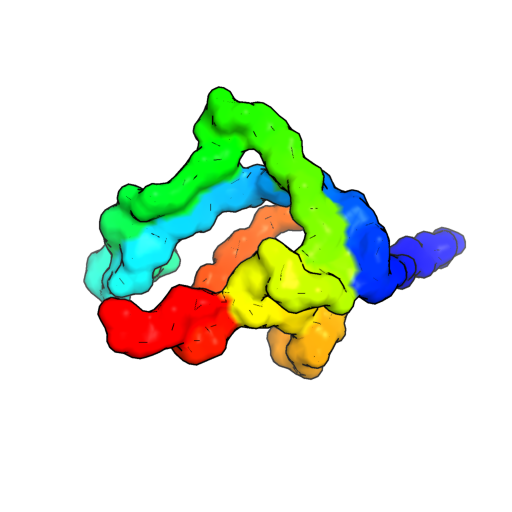1 ? -0.491 -12.626 -3.221 1.00 84.75 81 PRO A CA 1
ATOM 623 C C . PRO A 1 81 ? -1.765 -12.797 -2.385 1.00 84.75 81 PRO A C 1
ATOM 625 O O . PRO A 1 81 ? -2.751 -12.114 -2.640 1.00 84.75 81 PRO A O 1
ATOM 628 N N . ASP A 1 82 ? -1.744 -13.639 -1.352 1.00 85.12 82 ASP A N 1
ATOM 629 C CA . ASP A 1 82 ? -2.873 -13.896 -0.446 1.00 85.12 82 ASP A CA 1
ATOM 630 C C . ASP A 1 82 ? -3.290 -12.679 0.402 1.00 85.12 82 ASP A C 1
ATOM 632 O O . ASP A 1 82 ? -4.459 -12.564 0.776 1.00 85.12 82 ASP A O 1
ATOM 636 N N . LEU A 1 83 ? -2.368 -11.746 0.654 1.00 82.88 83 LEU A N 1
ATOM 637 C CA . LEU A 1 83 ? -2.636 -10.472 1.329 1.00 82.88 83 LEU A CA 1
ATOM 638 C C . LEU A 1 83 ? -2.988 -9.342 0.349 1.00 82.88 83 LEU A C 1
ATOM 640 O O . LEU A 1 83 ? -3.434 -8.270 0.771 1.00 82.88 83 LEU A O 1
ATOM 644 N N . ALA A 1 84 ? -2.800 -9.577 -0.950 1.00 84.62 84 ALA A N 1
ATOM 645 C CA . ALA A 1 84 ? -3.080 -8.644 -2.027 1.00 84.62 84 ALA A CA 1
ATOM 646 C C . ALA A 1 84 ? -4.276 -9.121 -2.874 1.00 84.62 84 ALA A C 1
ATOM 648 O O . ALA A 1 84 ? -5.418 -9.125 -2.414 1.00 84.62 84 ALA A O 1
ATOM 649 N N . TYR A 1 85 ? -4.038 -9.478 -4.135 1.00 85.12 85 TYR A N 1
ATOM 650 C CA . TYR A 1 85 ? -5.091 -9.773 -5.108 1.00 85.12 85 TYR A CA 1
ATOM 651 C C . TYR A 1 85 ? -5.429 -11.269 -5.238 1.00 85.12 85 TYR A C 1
ATOM 653 O O . TYR A 1 85 ? -6.349 -11.618 -5.978 1.00 85.12 85 TYR A O 1
ATOM 661 N N . GLY A 1 86 ? -4.754 -12.148 -4.501 1.00 80.44 86 GLY A N 1
ATOM 662 C CA . GLY A 1 86 ? -4.833 -13.600 -4.640 1.00 80.44 86 GLY A CA 1
ATOM 663 C C . GLY A 1 86 ? -4.041 -14.120 -5.843 1.00 80.44 86 GLY A C 1
ATOM 664 O O . GLY A 1 86 ? -3.249 -13.400 -6.444 1.00 80.44 86 GLY A O 1
ATOM 665 N N . SER A 1 87 ? -4.268 -15.383 -6.197 1.00 71.75 87 SER A N 1
ATOM 666 C CA . SER A 1 87 ? -3.552 -16.143 -7.238 1.00 71.75 87 SER A CA 1
ATOM 667 C C . SER A 1 87 ? -3.925 -15.773 -8.688 1.00 71.75 87 SER A C 1
ATOM 669 O O . SER A 1 87 ? -4.078 -16.671 -9.512 1.00 71.75 87 SER A O 1
ATOM 671 N N . ARG A 1 88 ? -4.162 -14.493 -8.990 1.00 57.62 88 ARG A N 1
ATOM 672 C CA . ARG A 1 88 ? -4.631 -14.062 -10.322 1.00 57.62 88 ARG A CA 1
ATOM 673 C C . ARG A 1 88 ? -3.560 -14.199 -11.393 1.00 57.62 88 ARG A C 1
ATOM 675 O O . ARG A 1 88 ? -2.404 -13.833 -11.093 1.00 57.62 88 ARG A O 1
#